Protein AF-A0A3D0N3Z7-F1 (afdb_monomer_lite)

Foldseek 3Di:
DDDQKDWDDPQDPDPTDIDGDDPDDDDDDDDPPPCPVVVVVSVD

Radius of gyration: 10.64 Å; chains: 1; bounding box: 25×17×28 Å

Structure (mmCIF, N/CA/C/O backbone):
data_AF-A0A3D0N3Z7-F1
#
_entry.id   AF-A0A3D0N3Z7-F1
#
loop_
_atom_site.group_PDB
_atom_site.id
_atom_site.type_symbol
_atom_site.label_atom_id
_atom_site.label_alt_id
_atom_site.label_comp_id
_atom_site.label_asym_id
_atom_site.label_entity_id
_atom_site.label_seq_id
_atom_site.pdbx_PDB_ins_code
_atom_site.Cartn_x
_atom_site.Cartn_y
_atom_site.Cartn_z
_atom_site.occupancy
_atom_site.B_iso_or_equiv
_atom_site.auth_seq_id
_atom_site.auth_comp_id
_atom_site.auth_asym_id
_atom_site.auth_atom_id
_atom_site.pdbx_PDB_model_num
ATOM 1 N N . MET A 1 1 ? -7.130 -3.149 16.066 1.00 76.81 1 MET A N 1
ATOM 2 C CA . MET A 1 1 ? -6.402 -2.170 15.232 1.00 76.81 1 MET A CA 1
ATOM 3 C C . MET A 1 1 ? -7.263 -1.875 14.011 1.00 76.81 1 MET A C 1
ATOM 5 O O . MET A 1 1 ? -7.747 -2.831 13.421 1.00 76.81 1 MET A O 1
ATOM 9 N N . TYR A 1 2 ? -7.525 -0.605 13.692 1.00 89.00 2 TYR A N 1
ATOM 10 C CA . TYR A 1 2 ? -8.295 -0.188 12.512 1.00 89.00 2 TYR A CA 1
ATOM 11 C C . TYR A 1 2 ? -7.393 0.680 11.637 1.00 89.00 2 TYR A C 1
ATOM 13 O O . TYR A 1 2 ? -6.907 1.708 12.104 1.00 89.00 2 TYR A O 1
ATOM 21 N N . LEU A 1 3 ? -7.136 0.244 10.404 1.00 92.31 3 LEU A N 1
ATOM 22 C CA . LEU A 1 3 ? -6.385 1.032 9.435 1.00 92.31 3 LEU A CA 1
ATOM 23 C C . LEU A 1 3 ? -7.342 2.052 8.816 1.00 92.31 3 LEU A C 1
ATOM 25 O O . LEU A 1 3 ? -8.315 1.654 8.184 1.00 92.31 3 LEU A O 1
ATOM 29 N N . GLN A 1 4 ? -7.091 3.343 9.034 1.00 95.62 4 GLN A N 1
ATOM 30 C CA . GLN A 1 4 ? -7.921 4.428 8.498 1.00 95.62 4 GLN A CA 1
ATOM 31 C C . GLN A 1 4 ? -7.375 4.963 7.173 1.00 95.62 4 GLN A C 1
ATOM 33 O O . GLN A 1 4 ? -8.141 5.221 6.248 1.00 95.62 4 GLN A O 1
ATOM 38 N N . SER A 1 5 ? -6.058 5.109 7.068 1.00 96.00 5 SER A N 1
ATOM 39 C CA . SER A 1 5 ? -5.388 5.597 5.869 1.00 96.00 5 SER A CA 1
ATOM 40 C C . SER A 1 5 ? -4.012 4.958 5.706 1.00 96.00 5 SER A C 1
ATOM 42 O O . SER A 1 5 ? -3.422 4.473 6.673 1.00 96.00 5 SER A O 1
ATOM 44 N N . LEU A 1 6 ? -3.520 4.943 4.468 1.00 96.00 6 LEU A N 1
ATOM 45 C CA . LEU A 1 6 ? -2.170 4.524 4.106 1.00 96.00 6 LEU A CA 1
ATOM 46 C C . LEU A 1 6 ? -1.607 5.512 3.085 1.00 96.00 6 LEU A C 1
ATOM 48 O O . LEU A 1 6 ? -2.224 5.748 2.046 1.00 96.00 6 LEU A O 1
ATOM 52 N N . THR A 1 7 ? -0.417 6.033 3.367 1.00 97.25 7 THR A N 1
ATOM 53 C CA . THR A 1 7 ? 0.373 6.821 2.420 1.00 97.25 7 THR A CA 1
ATOM 54 C C . THR A 1 7 ? 1.677 6.086 2.152 1.00 97.25 7 THR A C 1
ATOM 56 O O . THR A 1 7 ? 2.393 5.738 3.088 1.00 97.25 7 THR A O 1
ATOM 59 N N . LEU A 1 8 ? 1.976 5.847 0.878 1.00 96.94 8 LEU A N 1
ATOM 60 C CA . LEU A 1 8 ? 3.245 5.298 0.415 1.00 96.94 8 LEU A CA 1
ATOM 61 C C . LEU A 1 8 ? 3.976 6.353 -0.400 1.00 96.94 8 LEU A C 1
ATOM 63 O O . LEU A 1 8 ? 3.379 6.975 -1.277 1.00 96.94 8 LEU A O 1
ATOM 67 N N . GLU A 1 9 ? 5.271 6.498 -0.152 1.00 97.38 9 GLU A N 1
ATOM 68 C CA . GLU A 1 9 ? 6.154 7.386 -0.899 1.00 97.38 9 GLU A CA 1
ATOM 69 C C . GLU A 1 9 ? 7.471 6.655 -1.157 1.00 97.38 9 GLU A C 1
ATOM 71 O O . GLU A 1 9 ? 8.094 6.146 -0.225 1.00 97.38 9 GLU A O 1
ATOM 76 N N . ASN A 1 10 ? 7.861 6.553 -2.429 1.00 96.88 10 ASN A N 1
ATOM 77 C CA . ASN A 1 10 ? 9.058 5.837 -2.881 1.00 96.88 10 ASN A CA 1
ATOM 78 C C . ASN A 1 10 ? 9.202 4.420 -2.281 1.00 96.88 10 ASN A C 1
ATOM 80 O O . ASN A 1 10 ? 10.296 3.981 -1.919 1.00 96.88 10 ASN A O 1
ATOM 84 N N . PHE A 1 11 ? 8.087 3.688 -2.180 1.00 95.56 11 PHE A N 1
ATOM 85 C CA . PHE A 1 11 ? 8.027 2.356 -1.580 1.00 95.56 11 PHE A CA 1
ATOM 86 C C . PHE A 1 11 ? 7.799 1.274 -2.639 1.00 95.56 11 PHE A C 1
ATOM 88 O O . PHE A 1 11 ? 6.706 1.120 -3.195 1.00 95.56 11 PHE A O 1
ATOM 95 N N . ARG A 1 12 ? 8.845 0.479 -2.896 1.00 94.38 12 ARG A N 1
ATOM 96 C CA . ARG A 1 12 ? 8.891 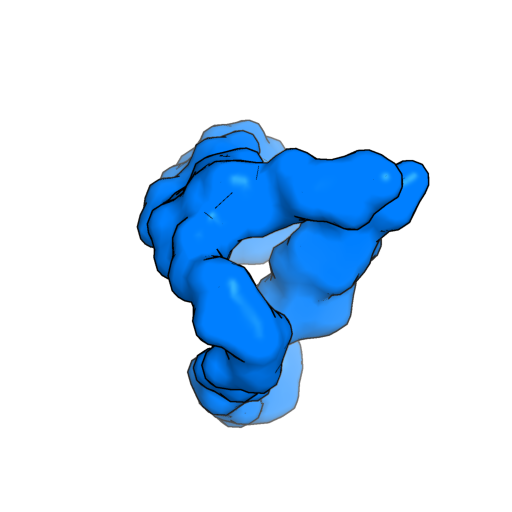-0.537 -3.961 1.00 94.38 12 ARG A CA 1
ATOM 97 C C . ARG A 1 12 ? 8.475 0.049 -5.320 1.00 94.38 12 ARG A C 1
ATOM 99 O O . ARG A 1 12 ? 9.231 0.797 -5.921 1.00 94.38 12 ARG A O 1
ATOM 106 N N . CYS A 1 13 ? 7.296 -0.328 -5.816 1.00 93.12 13 CYS A N 1
ATOM 107 C CA . CYS A 1 13 ? 6.751 0.093 -7.105 1.00 93.12 13 CYS A CA 1
ATOM 108 C C . CYS A 1 13 ? 5.855 1.338 -7.018 1.00 93.12 13 CYS A C 1
ATOM 110 O O . CYS A 1 13 ? 5.335 1.765 -8.045 1.00 93.12 13 CYS A O 1
ATOM 112 N N . TYR A 1 14 ? 5.636 1.893 -5.822 1.00 95.06 14 TYR A N 1
ATOM 113 C CA . TYR A 1 14 ? 4.872 3.123 -5.636 1.00 95.06 14 TYR A CA 1
ATOM 114 C C . TYR A 1 14 ? 5.814 4.317 -5.511 1.00 95.06 14 TYR A C 1
ATOM 116 O O . TYR A 1 14 ? 6.543 4.428 -4.528 1.00 95.06 14 TYR A O 1
ATOM 124 N N . GLU A 1 15 ? 5.755 5.233 -6.478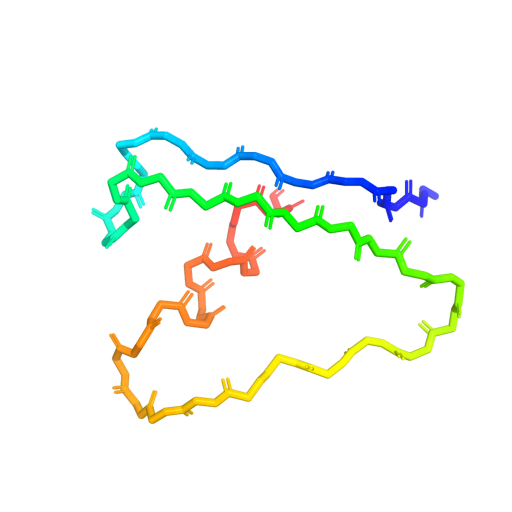 1.00 96.56 15 GLU A N 1
ATOM 125 C CA . GLU A 1 15 ? 6.338 6.572 -6.331 1.00 96.56 15 GLU A CA 1
ATOM 126 C C . GLU A 1 15 ? 5.544 7.369 -5.288 1.00 96.56 15 GLU A C 1
ATOM 128 O O . GLU A 1 15 ? 6.110 7.866 -4.318 1.00 96.56 15 GLU A O 1
ATOM 133 N N . ARG A 1 16 ? 4.210 7.386 -5.423 1.00 96.69 16 ARG A N 1
ATOM 134 C CA . ARG A 1 16 ? 3.275 7.899 -4.418 1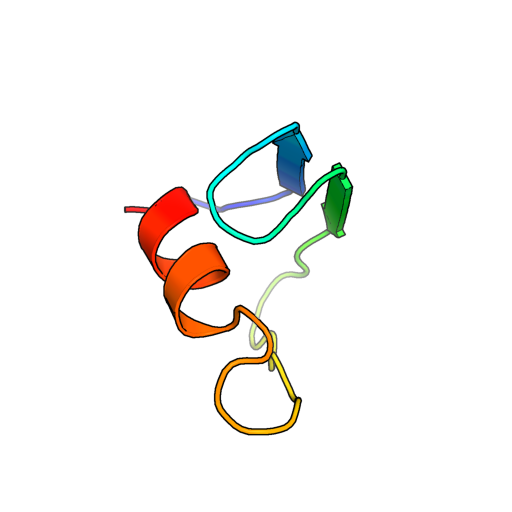.00 96.69 16 ARG A CA 1
ATOM 135 C C . ARG A 1 16 ? 1.943 7.152 -4.482 1.00 96.69 16 ARG A C 1
ATOM 137 O O . ARG A 1 16 ? 1.431 6.905 -5.573 1.00 96.69 16 ARG A O 1
ATOM 144 N N . ALA A 1 17 ? 1.368 6.816 -3.330 1.00 95.12 17 ALA A N 1
ATOM 145 C CA . ALA A 1 17 ? 0.000 6.310 -3.220 1.00 95.12 17 ALA A CA 1
ATOM 146 C C . ALA A 1 17 ? -0.662 6.795 -1.928 1.00 95.12 17 ALA A C 1
ATOM 148 O O . ALA A 1 17 ? -0.032 6.803 -0.875 1.00 95.12 17 ALA A O 1
ATOM 149 N N . GLU A 1 18 ? -1.939 7.160 -2.010 1.00 96.69 18 GLU A N 1
ATOM 150 C CA . GLU A 1 18 ? -2.759 7.586 -0.874 1.00 96.69 18 GLU A CA 1
ATOM 151 C C . GLU A 1 18 ? -4.082 6.824 -0.905 1.00 96.69 18 GLU A C 1
ATOM 153 O O . GLU A 1 18 ? -4.765 6.778 -1.930 1.00 96.69 18 GLU A O 1
ATOM 158 N N . LEU A 1 19 ? -4.415 6.178 0.211 1.00 95.44 19 LEU A N 1
ATOM 159 C CA . LEU A 1 19 ? -5.586 5.320 0.352 1.00 95.44 19 LEU A CA 1
ATOM 160 C C . LEU A 1 19 ? -6.320 5.665 1.642 1.00 95.44 19 LEU A C 1
ATOM 162 O O . LEU A 1 19 ? -5.712 5.726 2.710 1.00 95.44 19 LEU A O 1
ATOM 166 N N . GLU A 1 20 ? -7.637 5.808 1.545 1.00 96.31 20 GLU A N 1
ATOM 167 C CA . GLU A 1 20 ? -8.535 5.891 2.693 1.00 96.31 20 GLU A CA 1
ATOM 168 C C . GLU A 1 20 ? -9.353 4.605 2.795 1.00 96.31 20 GLU A C 1
ATOM 170 O O . GLU A 1 20 ? -10.000 4.177 1.834 1.00 96.31 20 GLU A O 1
ATOM 175 N N . PHE A 1 21 ? -9.339 3.990 3.972 1.00 95.06 21 PHE A N 1
ATOM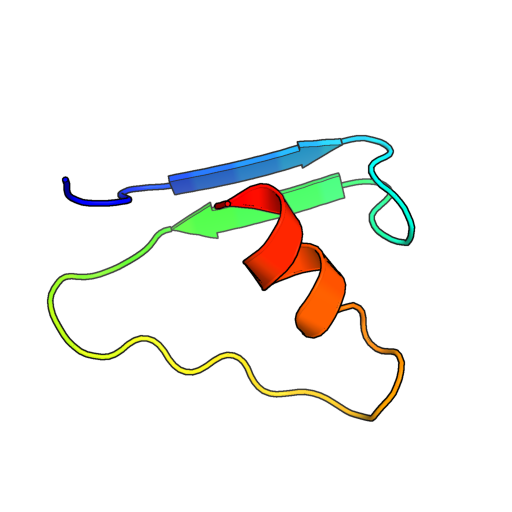 176 C CA . PHE A 1 21 ? -10.056 2.754 4.246 1.00 95.06 21 PHE A CA 1
ATOM 177 C C . PHE A 1 21 ? -11.380 3.050 4.934 1.00 95.06 21 PHE A C 1
ATOM 179 O O . PHE A 1 21 ? -11.483 3.896 5.829 1.00 95.06 21 PHE A O 1
ATOM 186 N N . ARG A 1 22 ? -12.409 2.303 4.533 1.00 94.94 22 ARG A N 1
ATOM 187 C CA . ARG A 1 22 ? -13.735 2.369 5.150 1.00 94.94 22 ARG A CA 1
ATOM 188 C C . ARG A 1 22 ? -13.961 1.189 6.093 1.00 94.94 22 ARG A C 1
ATOM 190 O O . ARG A 1 22 ? -13.376 0.124 5.881 1.00 94.94 22 ARG A O 1
ATOM 197 N N . PRO A 1 23 ? -14.851 1.327 7.091 1.00 94.25 23 PRO A N 1
ATOM 198 C CA . PRO A 1 23 ? -15.279 0.192 7.894 1.00 94.25 23 PRO A CA 1
ATOM 199 C C . PRO A 1 23 ? -15.891 -0.906 7.016 1.00 94.25 23 PRO A C 1
ATOM 201 O O . PRO A 1 23 ? -16.658 -0.621 6.096 1.00 94.25 23 PRO A O 1
ATOM 204 N N . GLY A 1 24 ? -15.571 -2.163 7.324 1.00 93.81 24 GLY A N 1
ATOM 205 C CA . GLY A 1 24 ? -16.048 -3.325 6.575 1.00 93.81 24 GLY A CA 1
ATOM 206 C C . GLY A 1 24 ? -15.059 -3.802 5.510 1.00 93.81 24 GLY A C 1
ATOM 207 O O . GLY A 1 24 ? -13.857 -3.884 5.757 1.00 93.81 24 GLY A O 1
ATOM 208 N N . LEU A 1 25 ? -15.580 -4.183 4.341 1.00 93.56 25 LEU A N 1
ATOM 209 C CA . LEU A 1 25 ? -14.800 -4.798 3.268 1.00 93.56 25 LEU A CA 1
ATOM 210 C C . LEU A 1 25 ? -14.237 -3.739 2.315 1.00 93.56 25 LEU A C 1
ATOM 212 O O . LEU A 1 25 ? -14.989 -3.016 1.666 1.00 93.56 25 LEU A O 1
ATOM 216 N N . ASN A 1 26 ? -12.913 -3.721 2.169 1.00 93.62 26 ASN A N 1
ATOM 217 C CA . ASN A 1 26 ? -12.215 -2.963 1.134 1.00 93.62 26 ASN A CA 1
ATOM 218 C C . ASN A 1 26 ? -11.624 -3.966 0.134 1.00 93.62 26 ASN A C 1
ATOM 220 O O . ASN A 1 26 ? -10.976 -4.930 0.543 1.00 93.62 26 ASN A O 1
ATOM 224 N N . VAL A 1 27 ? -11.848 -3.760 -1.166 1.00 9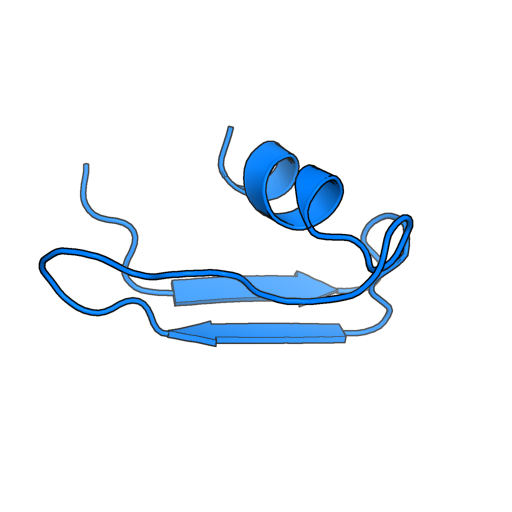4.62 27 VAL A N 1
ATOM 225 C CA . VAL A 1 27 ? -11.356 -4.659 -2.224 1.00 94.62 27 VAL A CA 1
ATOM 226 C C . VAL A 1 27 ? -10.336 -3.916 -3.078 1.00 94.62 27 VAL A C 1
ATOM 228 O O . VAL A 1 27 ? -10.660 -2.903 -3.692 1.00 94.62 27 VAL A O 1
ATOM 231 N N . ILE A 1 28 ? -9.109 -4.435 -3.138 1.00 93.12 28 ILE A N 1
ATOM 232 C CA . ILE A 1 28 ? -8.035 -3.891 -3.976 1.00 93.12 28 ILE A CA 1
ATOM 233 C C . ILE A 1 28 ? -7.987 -4.695 -5.281 1.00 93.12 28 ILE A C 1
ATOM 235 O O . ILE A 1 28 ? -7.649 -5.880 -5.278 1.00 93.12 28 ILE A O 1
ATOM 239 N N . LEU A 1 29 ? -8.314 -4.052 -6.403 1.00 94.38 29 LEU A N 1
ATOM 240 C CA . LEU A 1 29 ? -8.375 -4.666 -7.733 1.00 94.38 29 LEU A CA 1
ATOM 241 C C . LEU A 1 29 ? -7.259 -4.145 -8.641 1.00 94.38 29 LEU A C 1
ATOM 243 O O . LEU A 1 29 ? -6.839 -2.998 -8.538 1.00 94.38 29 LEU A O 1
ATOM 247 N N . GLY A 1 30 ? -6.789 -4.993 -9.555 1.00 94.31 30 GLY A N 1
ATOM 248 C CA . GLY A 1 30 ? -5.795 -4.610 -10.556 1.00 94.31 30 GLY A CA 1
ATOM 249 C C . GLY A 1 30 ? -5.082 -5.810 -11.180 1.00 94.31 30 GLY A C 1
ATOM 250 O O . GLY A 1 30 ? -5.165 -6.918 -10.639 1.00 94.31 30 GLY A O 1
ATOM 251 N N . PRO A 1 31 ? -4.350 -5.614 -12.288 1.00 95.62 31 PRO A N 1
ATOM 252 C CA . PRO A 1 31 ? -3.615 -6.679 -12.970 1.00 95.62 31 PRO A CA 1
ATOM 253 C C . PRO A 1 31 ? -2.456 -7.228 -12.124 1.00 95.62 31 PRO A C 1
ATOM 255 O O . PRO A 1 31 ? -2.050 -6.637 -11.122 1.00 95.62 31 PRO A O 1
ATOM 258 N N . ASN A 1 32 ? -1.903 -8.383 -12.495 1.00 94.88 32 ASN A N 1
ATOM 259 C CA . ASN A 1 32 ? -0.695 -8.901 -11.844 1.00 94.88 32 ASN A CA 1
ATOM 260 C C . ASN A 1 32 ? 0.457 -7.889 -11.928 1.00 94.88 32 ASN A C 1
ATOM 262 O O . ASN A 1 32 ? 0.505 -7.073 -12.842 1.00 94.88 32 ASN A O 1
ATOM 266 N N . ALA A 1 33 ? 1.354 -7.927 -10.938 1.00 92.38 33 ALA A N 1
ATOM 267 C CA . ALA A 1 33 ? 2.460 -6.976 -10.779 1.00 92.38 33 ALA A CA 1
ATOM 268 C C . ALA A 1 33 ? 2.061 -5.491 -10.599 1.00 92.38 33 ALA A C 1
ATOM 270 O O . ALA A 1 33 ? 2.934 -4.637 -10.531 1.00 92.38 33 ALA A O 1
ATOM 271 N N . SER A 1 34 ? 0.775 -5.167 -10.403 1.00 93.75 34 SER A N 1
ATOM 272 C CA . SER A 1 34 ? 0.312 -3.788 -10.158 1.00 93.75 34 SER A CA 1
ATOM 273 C C . SER A 1 34 ? 0.569 -3.253 -8.738 1.00 93.75 34 SER A C 1
ATOM 275 O O . SER A 1 34 ? -0.036 -2.261 -8.351 1.00 93.75 34 SER A O 1
ATOM 277 N N . GLY A 1 35 ? 1.361 -3.946 -7.913 1.00 94.12 35 GLY A N 1
ATOM 278 C CA . GLY A 1 35 ? 1.653 -3.511 -6.540 1.00 94.12 35 GLY A CA 1
ATOM 279 C C . GLY A 1 35 ? 0.608 -3.869 -5.473 1.00 94.12 35 GLY A C 1
ATOM 280 O O . GLY A 1 35 ? 0.660 -3.329 -4.372 1.00 94.12 35 GLY A O 1
ATOM 281 N N . LYS A 1 36 ? -0.334 -4.786 -5.734 1.00 95.75 36 LYS A N 1
ATOM 282 C CA . LYS A 1 36 ? -1.315 -5.216 -4.710 1.00 95.75 36 LYS A CA 1
ATOM 283 C C . LYS A 1 36 ? -0.660 -5.896 -3.503 1.00 95.75 36 LYS A C 1
ATOM 285 O O . LYS A 1 36 ? -0.978 -5.559 -2.372 1.00 95.75 36 LYS A O 1
ATOM 290 N N . THR A 1 37 ? 0.283 -6.811 -3.736 1.00 95.38 37 THR A N 1
ATOM 291 C CA . THR A 1 37 ? 1.047 -7.449 -2.651 1.00 95.38 37 THR A CA 1
ATOM 292 C C . THR A 1 37 ? 1.876 -6.420 -1.887 1.00 95.38 37 THR A C 1
ATOM 294 O O . THR A 1 37 ? 1.851 -6.422 -0.666 1.00 95.38 37 THR A O 1
ATOM 297 N N . THR A 1 38 ? 2.504 -5.471 -2.592 1.00 95.06 38 THR A N 1
ATOM 298 C CA . THR A 1 38 ? 3.215 -4.337 -1.982 1.00 95.06 38 THR A CA 1
ATOM 299 C C . THR A 1 38 ? 2.327 -3.534 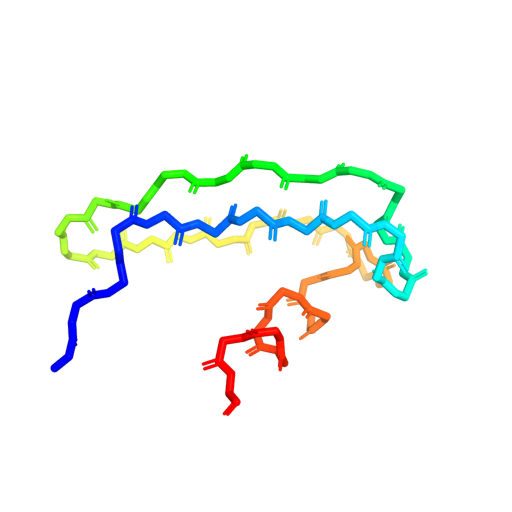-1.026 1.00 95.06 38 THR A C 1
ATOM 301 O O . THR A 1 38 ? 2.795 -3.150 0.038 1.00 95.06 38 THR A O 1
ATOM 304 N N . LEU A 1 39 ? 1.055 -3.288 -1.376 1.00 94.06 39 LEU A N 1
ATOM 305 C CA . LEU A 1 39 ? 0.117 -2.590 -0.484 1.00 94.06 39 LEU A CA 1
ATOM 306 C C . LEU A 1 39 ? -0.144 -3.369 0.804 1.00 94.06 39 LEU A C 1
ATOM 308 O O . LEU A 1 39 ? -0.188 -2.768 1.870 1.00 94.06 39 LEU A O 1
ATOM 312 N N . LEU A 1 40 ? -0.312 -4.691 0.713 1.00 92.31 40 LEU A N 1
ATOM 313 C CA . LEU A 1 40 ? -0.525 -5.536 1.890 1.00 92.31 40 LEU A CA 1
ATOM 314 C C . LEU A 1 40 ? 0.728 -5.613 2.769 1.00 92.31 40 LEU A C 1
ATOM 316 O O . LEU A 1 40 ? 0.618 -5.528 3.986 1.00 92.31 40 LEU A O 1
ATOM 320 N N . GLU A 1 41 ? 1.909 -5.721 2.160 1.00 93.06 41 GLU A N 1
ATOM 321 C CA . GLU A 1 41 ? 3.191 -5.715 2.876 1.00 93.06 41 GLU A CA 1
ATOM 322 C C . GLU A 1 41 ? 3.492 -4.382 3.561 1.00 93.06 41 GLU A C 1
ATOM 324 O O . GLU A 1 41 ? 4.224 -4.368 4.536 1.00 93.06 41 GLU A O 1
ATOM 329 N N . ALA A 1 42 ? 2.945 -3.266 3.077 1.00 93.69 42 ALA A N 1
ATOM 330 C CA . ALA A 1 42 ? 3.121 -1.974 3.734 1.00 93.69 42 ALA A CA 1
ATOM 331 C C . ALA A 1 42 ? 2.287 -1.822 5.021 1.00 93.69 42 ALA A C 1
ATOM 333 O O . ALA A 1 42 ? 2.518 -0.895 5.793 1.00 93.69 42 ALA A O 1
ATOM 334 N N . ILE A 1 43 ? 1.290 -2.690 5.223 1.00 90.81 43 ILE A N 1
ATOM 335 C CA . ILE A 1 43 ? 0.415 -2.698 6.406 1.00 90.81 43 ILE A CA 1
ATOM 336 C C . ILE A 1 43 ? 0.930 -3.682 7.471 1.00 90.81 43 ILE A C 1
ATOM 338 O O . ILE A 1 43 ? 0.574 -3.543 8.643 1.00 90.81 43 ILE A O 1
ATOM 342 N N . TYR A 1 44 ? 1.716 -4.681 7.058 1.00 84.06 44 TYR A N 1
ATOM 343 C CA . TYR A 1 44 ? 2.294 -5.711 7.921 1.00 84.06 44 TYR A CA 1
ATOM 344 C C . TYR A 1 44 ? 3.596 -5.231 8.569 1.00 84.06 44 TYR A C 1
ATOM 346 O O . TYR A 1 44 ? 3.727 -5.411 9.800 1.00 84.06 44 TYR A O 1
#

pLDDT: mean 93.99, std 3.49, range [76.81, 97.38]

Sequence (44 aa):
MYLQSLTLENFRCYERAELEFRPGLNVILGPNASGKTTLLEAIY

Secondary structure (DSSP, 8-state):
----EEEEEEETTEEEEEEEPPSS-------TTSSHHHHHHTT-